Protein AF-A0A3R7AX01-F1 (afdb_monomer)

Organism: Aphanomyces astaci (NCBI:txid112090)

Sequence (80 aa):
MMSLLNHHTPSILPFLGTTGLDGIILRDLDRTFPSEPLFATGQGPALLANVLKAVSVHVPDVGYCQGMNFIAAKLLLLWT

Solvent-accessible surface area (backbone atoms only — not comparable to full-atom values): 5029 Å² total; per-residue (Å²): 145,84,63,87,84,74,58,82,69,71,70,63,70,77,77,62,67,79,80,79,47,65,68,57,52,54,64,47,42,75,71,42,58,56,84,41,65,49,44,57,80,51,64,35,48,62,54,44,49,52,50,53,50,50,48,19,68,75,38,63,96,68,37,79,56,94,65,51,62,55,56,54,45,51,53,45,67,74,77,107

Structure (mmCIF, N/CA/C/O backbone):
data_AF-A0A3R7AX01-F1
#
_entry.id   AF-A0A3R7AX01-F1
#
loop_
_atom_site.group_PDB
_atom_site.id
_atom_site.type_symbol
_atom_site.label_atom_id
_atom_site.label_alt_id
_atom_site.label_comp_id
_atom_site.label_asym_id
_atom_site.label_entity_id
_atom_site.label_seq_id
_atom_site.pdbx_PDB_ins_code
_atom_site.Cartn_x
_atom_site.Cartn_y
_atom_site.Cartn_z
_atom_site.occupancy
_atom_site.B_iso_or_equiv
_atom_site.auth_seq_id
_atom_site.auth_comp_id
_atom_site.auth_asym_id
_atom_site.auth_atom_id
_atom_site.pdbx_PDB_model_num
ATOM 1 N N . MET A 1 1 ? 8.138 -14.158 15.245 1.00 46.31 1 MET A N 1
ATOM 2 C CA . MET A 1 1 ? 7.181 -13.620 14.248 1.00 46.31 1 MET A CA 1
ATOM 3 C C . MET A 1 1 ? 6.832 -12.153 14.544 1.00 46.31 1 MET A C 1
ATOM 5 O O . MET A 1 1 ? 5.691 -11.756 14.419 1.00 46.31 1 MET A O 1
ATOM 9 N N . MET A 1 2 ? 7.815 -11.351 14.974 1.00 36.75 2 MET A N 1
ATOM 10 C CA . MET A 1 2 ? 7.645 -9.950 15.397 1.00 36.75 2 MET A CA 1
ATOM 11 C C . MET A 1 2 ? 9.005 -9.239 15.250 1.00 36.75 2 MET A C 1
ATOM 13 O O . MET A 1 2 ? 9.535 -8.687 16.201 1.00 36.75 2 MET A O 1
ATOM 17 N N . SER A 1 3 ? 9.673 -9.404 14.102 1.00 38.50 3 SER A N 1
ATOM 18 C CA . SER A 1 3 ? 11.038 -8.872 13.897 1.00 38.50 3 SER A CA 1
ATOM 19 C C . SER A 1 3 ? 11.229 -8.140 12.571 1.00 38.50 3 SER A C 1
ATOM 21 O O . SER A 1 3 ? 12.245 -7.480 12.395 1.00 38.50 3 SER A O 1
ATOM 23 N N . LEU A 1 4 ? 10.259 -8.196 11.651 1.00 44.38 4 LEU A N 1
ATOM 24 C CA . LEU A 1 4 ? 10.344 -7.472 10.377 1.00 44.38 4 LEU A CA 1
ATOM 25 C C . LEU A 1 4 ? 9.921 -5.998 10.484 1.00 44.38 4 LEU A C 1
ATOM 27 O O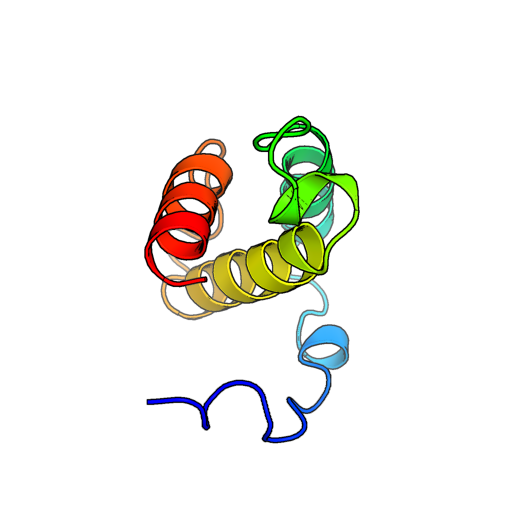 . LEU A 1 4 ? 10.128 -5.248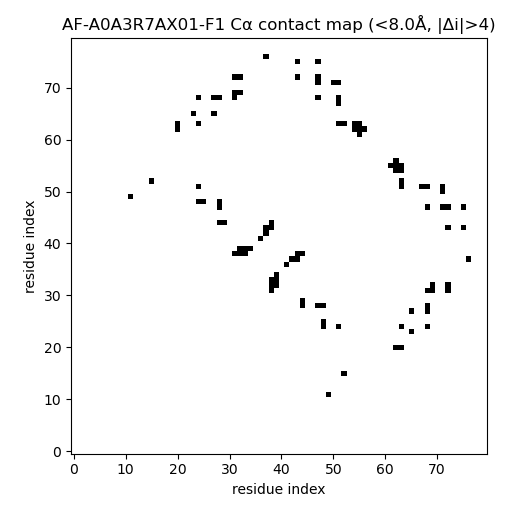 9.542 1.00 44.38 4 LEU A O 1
ATOM 31 N N . LEU A 1 5 ? 9.373 -5.573 11.628 1.00 46.00 5 LEU A N 1
ATOM 32 C CA . LEU A 1 5 ? 8.937 -4.190 11.861 1.00 46.00 5 LEU A CA 1
ATOM 33 C C . LEU A 1 5 ? 9.949 -3.347 12.658 1.00 46.00 5 LEU A C 1
ATOM 35 O O . LEU A 1 5 ? 9.755 -2.145 12.780 1.00 46.00 5 LEU A O 1
ATOM 39 N N . ASN A 1 6 ? 11.014 -3.955 13.203 1.00 36.75 6 ASN A N 1
ATOM 40 C CA . ASN A 1 6 ? 11.939 -3.280 14.129 1.00 36.75 6 ASN A CA 1
ATOM 41 C C . ASN A 1 6 ? 13.362 -3.087 13.587 1.00 36.75 6 ASN A C 1
ATOM 43 O O . ASN A 1 6 ? 14.200 -2.471 14.244 1.00 36.75 6 ASN A O 1
ATOM 47 N N . HIS A 1 7 ? 13.649 -3.575 12.382 1.00 39.72 7 HIS A N 1
ATOM 48 C CA . HIS A 1 7 ? 14.826 -3.120 11.663 1.00 39.72 7 HIS A CA 1
ATOM 49 C C . HIS A 1 7 ? 14.443 -1.826 10.980 1.00 39.72 7 HIS A C 1
ATOM 51 O O . HIS A 1 7 ? 13.631 -1.854 10.063 1.00 39.72 7 HIS A O 1
ATOM 57 N N . HIS A 1 8 ? 15.001 -0.726 11.490 1.00 41.72 8 HIS A N 1
ATOM 58 C CA . HIS A 1 8 ? 15.212 0.547 10.811 1.00 41.72 8 HIS A CA 1
ATOM 59 C C . HIS A 1 8 ? 15.172 0.342 9.295 1.00 41.72 8 HIS A C 1
ATOM 61 O O . HIS A 1 8 ? 16.198 0.025 8.698 1.00 41.72 8 HIS A O 1
ATOM 67 N N . THR A 1 9 ? 13.985 0.421 8.683 1.00 45.25 9 THR A N 1
ATOM 68 C CA . THR A 1 9 ? 13.875 0.385 7.232 1.00 45.25 9 THR A CA 1
ATOM 69 C C . THR A 1 9 ? 14.611 1.641 6.819 1.00 45.25 9 THR A C 1
ATOM 71 O O . THR A 1 9 ? 14.098 2.723 7.139 1.00 45.25 9 THR A O 1
ATOM 74 N N . PRO A 1 10 ? 15.813 1.547 6.210 1.00 41.50 10 PRO A N 1
ATOM 75 C CA . PRO A 1 10 ? 16.411 2.728 5.622 1.00 41.50 10 PRO A CA 1
ATOM 76 C C . PRO A 1 10 ? 15.308 3.294 4.748 1.00 41.50 10 PRO A C 1
ATOM 78 O O . PRO A 1 10 ? 14.655 2.529 4.030 1.00 41.50 10 PRO A O 1
ATOM 81 N N . SER A 1 11 ? 14.986 4.568 4.963 1.00 48.31 11 SER A N 1
ATOM 82 C CA . SER A 1 11 ? 13.909 5.247 4.266 1.00 48.31 11 SER A CA 1
ATOM 83 C C . SER A 1 11 ? 13.985 4.803 2.811 1.00 48.31 11 SER A C 1
ATOM 85 O O . SER A 1 11 ? 14.963 5.064 2.130 1.00 48.31 11 SER A O 1
ATOM 87 N N . ILE A 1 12 ? 13.012 4.020 2.343 1.00 48.97 12 ILE A N 1
ATOM 88 C CA . ILE A 1 12 ? 12.979 3.617 0.930 1.00 48.97 12 ILE A CA 1
ATOM 89 C C . ILE A 1 12 ? 12.688 4.888 0.092 1.00 48.97 12 ILE A C 1
ATOM 91 O O . ILE A 1 12 ? 12.942 4.949 -1.104 1.00 48.97 12 ILE A O 1
ATOM 95 N N . LEU A 1 13 ? 12.235 5.959 0.763 1.00 48.62 13 LEU A N 1
ATOM 96 C CA . LEU A 1 13 ? 11.897 7.285 0.253 1.00 48.62 13 LEU A CA 1
ATOM 97 C C . LEU A 1 13 ? 12.934 7.930 -0.694 1.00 48.62 13 LEU A C 1
ATOM 99 O O . LEU A 1 13 ? 12.482 8.464 -1.702 1.00 48.62 13 LEU A O 1
ATOM 103 N N . PRO A 1 14 ? 14.268 7.899 -0.475 1.00 48.25 14 PRO A N 1
ATOM 104 C CA . PRO A 1 14 ? 15.227 8.527 -1.382 1.00 48.25 14 PRO A CA 1
ATOM 105 C C . PRO A 1 14 ? 15.485 7.70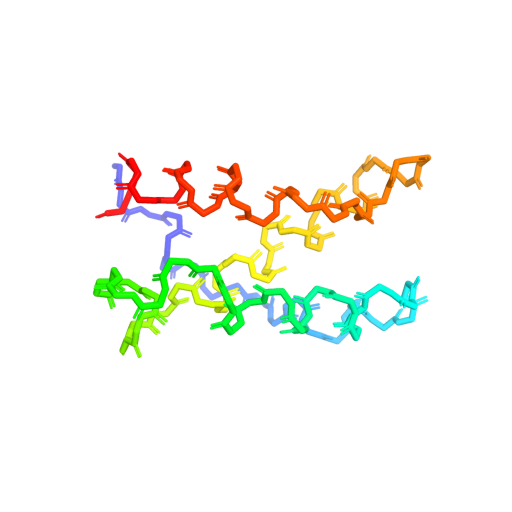6 -2.653 1.00 48.25 14 PRO A C 1
ATOM 107 O O . PRO A 1 14 ? 15.847 8.287 -3.670 1.00 48.25 14 PRO A O 1
ATOM 110 N N . PHE A 1 15 ? 15.299 6.377 -2.627 1.00 47.53 15 PHE A N 1
ATOM 111 C CA . PHE A 1 15 ? 15.526 5.523 -3.806 1.00 47.53 15 PHE A CA 1
ATOM 112 C C . PHE A 1 15 ? 14.284 5.402 -4.702 1.00 47.53 15 PHE A C 1
ATOM 114 O O . PHE A 1 15 ? 14.375 4.991 -5.852 1.00 47.53 15 PHE A O 1
ATOM 121 N N . LEU A 1 16 ? 13.119 5.823 -4.207 1.00 49.38 16 LEU A N 1
ATOM 122 C CA . LEU A 1 16 ? 11.853 5.830 -4.948 1.00 49.38 16 LEU A CA 1
ATOM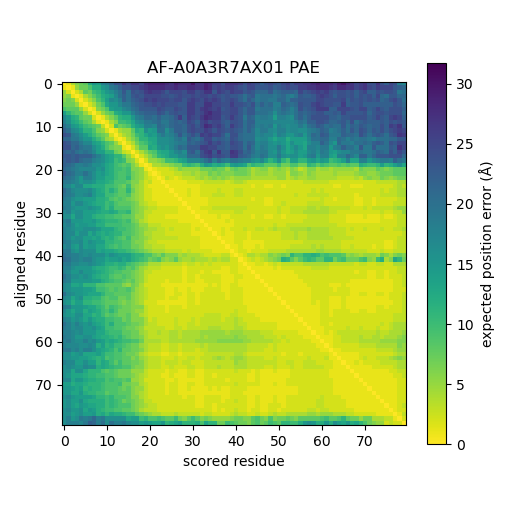 123 C C . LEU A 1 16 ? 11.694 7.032 -5.885 1.00 49.38 16 LEU A C 1
ATOM 125 O O . LEU A 1 16 ? 10.601 7.283 -6.382 1.00 49.38 16 LEU A O 1
ATOM 129 N N . GLY A 1 17 ? 12.773 7.775 -6.132 1.00 47.06 17 GLY A N 1
ATOM 130 C CA . GLY A 1 17 ? 12.786 8.857 -7.100 1.00 47.06 17 GLY A CA 1
ATOM 131 C C . GLY A 1 17 ? 12.430 8.362 -8.504 1.00 47.06 17 GLY A C 1
ATOM 132 O O . GLY A 1 17 ? 13.141 7.556 -9.097 1.00 47.06 17 GLY A O 1
ATOM 133 N N . THR A 1 18 ? 11.348 8.923 -9.048 1.00 53.94 18 THR A N 1
ATOM 134 C CA . THR A 1 18 ? 11.030 9.013 -10.486 1.00 53.94 18 THR A CA 1
ATOM 135 C C . THR A 1 18 ? 10.628 7.727 -11.220 1.00 53.94 18 THR A C 1
ATOM 137 O O . THR A 1 18 ? 11.049 7.509 -12.349 1.00 53.94 18 THR A O 1
ATOM 140 N N . THR A 1 19 ? 9.715 6.918 -10.670 1.00 57.06 19 THR A N 1
ATOM 141 C CA . THR A 1 19 ? 8.934 5.988 -11.530 1.00 57.06 19 THR A CA 1
ATOM 142 C C . THR A 1 19 ? 7.756 6.685 -12.227 1.00 57.06 19 THR A C 1
ATOM 144 O O . THR A 1 19 ? 7.113 6.104 -13.092 1.00 57.06 19 THR A O 1
ATOM 147 N N . GLY A 1 20 ? 7.430 7.925 -11.834 1.00 68.44 20 GLY A N 1
ATOM 148 C CA . GLY A 1 20 ? 6.214 8.627 -12.267 1.00 68.44 20 GLY A CA 1
ATOM 149 C C . GLY A 1 20 ? 4.927 8.089 -11.623 1.00 68.44 20 GLY A C 1
ATOM 150 O O . GLY A 1 20 ? 3.854 8.648 -11.838 1.00 68.44 20 GLY A O 1
ATOM 151 N N . LEU A 1 21 ? 5.027 7.041 -10.795 1.00 79.88 21 LEU A N 1
ATOM 152 C CA . LEU A 1 21 ? 3.891 6.362 -10.165 1.00 79.88 21 LEU A CA 1
ATOM 153 C C . LEU A 1 21 ? 3.548 6.922 -8.781 1.00 79.88 21 LEU A C 1
ATOM 155 O O . LEU A 1 21 ? 2.444 6.689 -8.292 1.00 79.88 21 LEU A O 1
ATOM 159 N N . ASP A 1 22 ? 4.451 7.685 -8.156 1.00 80.56 22 ASP A N 1
ATOM 160 C CA . ASP A 1 22 ? 4.273 8.202 -6.792 1.00 80.56 22 ASP A CA 1
ATOM 161 C C . ASP A 1 22 ? 2.979 9.001 -6.629 1.00 80.56 22 ASP A C 1
ATOM 163 O O . ASP A 1 22 ? 2.271 8.830 -5.641 1.00 80.56 22 ASP A O 1
ATOM 167 N N . GLY A 1 23 ? 2.634 9.828 -7.619 1.00 84.56 23 GLY A N 1
ATOM 168 C CA . GLY A 1 23 ? 1.398 10.611 -7.594 1.00 84.56 23 GLY A CA 1
ATOM 169 C C . GLY A 1 23 ? 0.135 9.755 -7.719 1.00 84.56 23 GLY A C 1
ATOM 170 O O . GLY A 1 23 ? -0.892 10.090 -7.130 1.00 84.56 23 GLY A O 1
ATOM 171 N N . ILE A 1 24 ? 0.209 8.643 -8.458 1.00 89.06 24 ILE A N 1
ATOM 172 C CA . ILE A 1 24 ? -0.915 7.714 -8.635 1.00 89.06 24 ILE A CA 1
ATOM 173 C C . ILE A 1 24 ? -1.107 6.899 -7.355 1.00 89.06 24 ILE A C 1
ATOM 175 O O . ILE A 1 24 ? -2.219 6.825 -6.838 1.00 89.06 24 ILE A O 1
ATOM 179 N N . ILE A 1 25 ? -0.016 6.355 -6.810 1.00 92.06 25 ILE A N 1
ATOM 180 C CA . ILE A 1 25 ? -0.033 5.609 -5.550 1.00 92.06 25 ILE A CA 1
ATOM 181 C C . ILE A 1 25 ? -0.557 6.505 -4.429 1.00 92.06 25 ILE A C 1
ATOM 183 O O . ILE A 1 25 ? -1.488 6.103 -3.743 1.00 92.06 25 ILE A O 1
ATOM 187 N N . LEU A 1 26 ? -0.025 7.726 -4.281 1.00 90.50 26 LEU A N 1
ATOM 188 C CA . LEU A 1 26 ? -0.426 8.659 -3.225 1.00 90.50 26 LEU A CA 1
ATOM 189 C C . LEU A 1 26 ? -1.929 8.961 -3.257 1.00 90.50 26 LEU A C 1
ATOM 191 O O . LEU A 1 26 ? -2.583 8.882 -2.223 1.00 90.50 26 LEU A O 1
ATOM 195 N N . ARG A 1 27 ? -2.489 9.232 -4.444 1.00 90.69 27 ARG A N 1
ATOM 196 C CA . ARG A 1 27 ? -3.933 9.466 -4.615 1.00 90.69 27 ARG 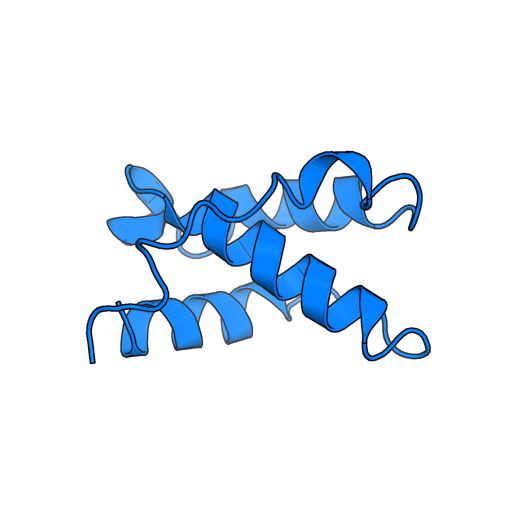A CA 1
ATOM 197 C C . ARG A 1 27 ? -4.776 8.263 -4.189 1.00 90.69 27 ARG A C 1
ATOM 199 O O . ARG A 1 27 ? -5.919 8.420 -3.764 1.00 90.69 27 ARG A O 1
ATOM 206 N N . ASP A 1 28 ? -4.229 7.063 -4.333 1.00 94.44 28 ASP A N 1
ATOM 207 C CA . ASP A 1 28 ? -4.930 5.832 -4.010 1.00 94.44 28 ASP A CA 1
ATOM 208 C C . ASP A 1 28 ? -4.879 5.495 -2.520 1.00 94.44 28 ASP A C 1
ATOM 210 O O . ASP A 1 28 ? -5.813 4.857 -2.033 1.00 94.44 28 ASP A O 1
ATOM 214 N N . LEU A 1 29 ? -3.872 5.967 -1.777 1.00 93.00 29 LEU A N 1
ATOM 215 C CA . LEU A 1 29 ? -3.758 5.723 -0.335 1.00 93.00 29 LEU A CA 1
ATOM 216 C C . LEU A 1 29 ? -4.967 6.272 0.435 1.00 93.00 29 LEU A C 1
ATOM 218 O O . LEU A 1 29 ? -5.607 5.513 1.159 1.00 93.00 29 LEU A O 1
ATOM 222 N N . ASP A 1 30 ? -5.335 7.537 0.210 1.00 89.19 30 ASP A N 1
ATOM 223 C CA . ASP A 1 30 ? -6.397 8.226 0.969 1.00 89.19 30 ASP A CA 1
ATOM 224 C C . ASP A 1 30 ? -7.785 7.593 0.787 1.00 89.19 30 ASP A C 1
ATOM 226 O O . ASP A 1 30 ? -8.661 7.705 1.645 1.00 89.19 30 ASP A O 1
ATOM 230 N N . ARG A 1 31 ? -8.000 6.902 -0.339 1.00 94.06 31 ARG A N 1
ATOM 231 C CA . ARG A 1 31 ? -9.263 6.216 -0.656 1.00 94.06 31 ARG A CA 1
ATOM 232 C C . ARG A 1 31 ? -9.256 4.721 -0.329 1.00 94.06 31 ARG A C 1
ATOM 234 O O . ARG A 1 31 ? -10.265 4.051 -0.558 1.00 94.06 31 ARG A O 1
ATOM 241 N N . THR A 1 32 ? -8.150 4.176 0.178 1.00 96.50 32 THR A N 1
ATOM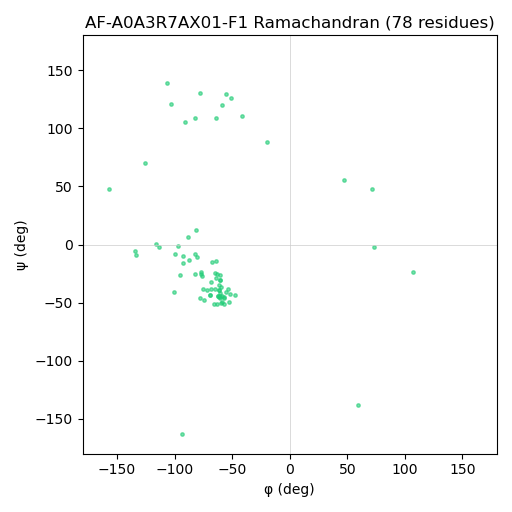 242 C CA . THR A 1 32 ? -8.038 2.744 0.487 1.00 96.50 32 THR A CA 1
ATOM 243 C C . THR A 1 32 ? -8.464 2.465 1.921 1.00 96.50 32 THR A C 1
ATOM 245 O O . THR A 1 32 ? -7.723 2.738 2.855 1.00 96.50 32 THR A O 1
ATOM 248 N N . PHE A 1 33 ? -9.656 1.882 2.080 1.00 96.38 33 PHE A N 1
ATOM 249 C CA . PHE A 1 33 ? -10.229 1.482 3.374 1.00 96.38 33 PHE A CA 1
ATOM 250 C C . PHE A 1 33 ? -10.143 2.567 4.471 1.00 96.38 33 PHE A C 1
ATOM 252 O O . PHE A 1 33 ? -9.644 2.299 5.562 1.00 96.38 33 PHE A O 1
ATOM 259 N N . PRO A 1 34 ? -10.670 3.784 4.238 1.00 95.38 34 PRO A N 1
ATOM 260 C CA . PRO A 1 34 ? -10.484 4.925 5.144 1.00 95.38 34 PRO A CA 1
ATOM 261 C C . PRO A 1 34 ? -11.113 4.742 6.535 1.00 95.38 34 PRO A C 1
ATOM 263 O O . PRO A 1 34 ? -10.829 5.513 7.444 1.00 95.38 34 PRO A O 1
ATOM 266 N N . SER A 1 35 ? -11.990 3.752 6.711 1.00 94.94 35 SER A N 1
ATOM 267 C CA . SER A 1 35 ? -12.626 3.435 7.996 1.00 94.94 35 SER A CA 1
ATOM 268 C C . SER A 1 35 ? -11.880 2.369 8.803 1.00 94.94 35 SER A C 1
ATOM 270 O O . SER A 1 35 ? -12.226 2.140 9.959 1.00 94.94 35 SER A O 1
ATOM 272 N N . GLU A 1 36 ? -10.881 1.707 8.219 1.00 95.12 36 GLU A N 1
ATOM 273 C CA . GLU A 1 36 ? -10.083 0.702 8.920 1.00 95.12 36 GLU A CA 1
ATOM 274 C C . GLU A 1 36 ? -9.054 1.394 9.828 1.00 95.12 36 GLU A C 1
ATOM 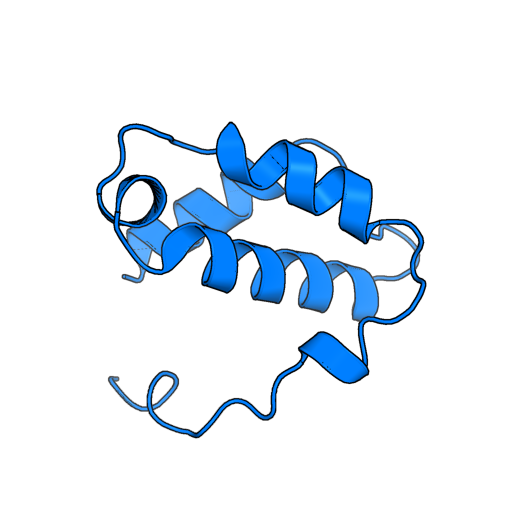276 O O . GLU A 1 36 ? -8.318 2.261 9.345 1.00 95.12 36 GLU A O 1
ATOM 281 N N . PRO A 1 37 ? -8.931 1.019 11.117 1.00 94.19 37 PRO A N 1
ATOM 282 C CA . PRO A 1 37 ? -8.062 1.718 12.070 1.00 94.19 37 PRO A CA 1
ATOM 283 C C . PRO A 1 37 ? -6.609 1.863 11.603 1.00 94.19 37 PRO A C 1
ATOM 285 O O . PRO A 1 37 ? -5.997 2.918 11.776 1.00 94.19 37 PRO A O 1
ATOM 288 N N . LEU A 1 38 ? -6.071 0.826 10.948 1.00 93.44 38 LEU A N 1
ATOM 289 C CA . LEU A 1 38 ? -4.715 0.835 10.403 1.00 93.44 38 LEU A CA 1
ATOM 290 C C . LEU A 1 38 ? -4.510 1.953 9.368 1.00 93.44 38 LEU A C 1
ATOM 292 O O . LEU A 1 38 ? -3.432 2.547 9.325 1.00 93.44 38 LEU A O 1
ATOM 296 N N . PHE A 1 39 ? -5.531 2.240 8.556 1.00 93.50 39 PHE A N 1
ATOM 297 C CA . PHE A 1 39 ? -5.477 3.209 7.461 1.00 93.50 39 PHE A CA 1
ATOM 298 C C . PHE A 1 39 ? -5.984 4.602 7.846 1.00 93.50 39 PHE A C 1
ATOM 300 O O . PHE A 1 39 ? -5.528 5.581 7.265 1.00 93.50 39 PHE A O 1
ATOM 307 N N . ALA A 1 40 ? -6.871 4.704 8.838 1.00 90.56 40 ALA A N 1
ATOM 308 C CA . ALA A 1 40 ? -7.457 5.969 9.277 1.00 90.56 40 ALA A CA 1
ATOM 309 C C . ALA A 1 40 ? -6.510 6.804 10.155 1.00 90.56 40 ALA A C 1
ATOM 311 O O . ALA A 1 40 ? -6.389 8.015 9.980 1.00 90.56 40 ALA A O 1
ATOM 312 N N . THR A 1 41 ? -5.866 6.165 11.135 1.00 84.06 41 THR A N 1
ATOM 313 C CA . THR A 1 41 ? -5.053 6.849 12.160 1.00 84.06 41 THR A CA 1
ATOM 314 C C . THR A 1 41 ? -3.705 6.174 12.410 1.00 84.06 41 THR A C 1
ATOM 316 O O . THR A 1 41 ? -2.888 6.687 13.176 1.00 84.06 41 THR A O 1
ATOM 319 N N . GLY A 1 42 ? -3.470 5.020 11.780 1.00 84.69 42 GLY A N 1
ATOM 320 C CA . GLY A 1 42 ? -2.259 4.225 11.932 1.00 84.69 42 GLY A CA 1
ATOM 321 C C . GLY A 1 42 ? -1.180 4.508 10.886 1.00 84.69 42 GLY A C 1
ATOM 322 O O . GLY A 1 42 ? -1.179 5.510 10.175 1.00 84.69 42 GLY A O 1
ATOM 323 N N . GLN A 1 43 ? -0.236 3.571 10.782 1.00 90.69 43 GLN A N 1
ATOM 324 C CA . GLN A 1 43 ? 0.866 3.610 9.809 1.00 90.69 43 GLN A CA 1
ATOM 325 C C . GLN A 1 43 ? 0.499 2.949 8.465 1.00 90.69 43 GLN A C 1
ATOM 327 O O . GLN A 1 43 ? 1.356 2.802 7.591 1.00 90.69 43 GLN A O 1
ATOM 332 N N . GLY A 1 44 ? -0.763 2.543 8.285 1.00 92.56 44 GLY A N 1
ATOM 333 C CA . GLY A 1 44 ? -1.259 1.806 7.124 1.00 92.56 44 GLY A CA 1
ATOM 334 C C . GLY A 1 44 ? -0.942 2.449 5.779 1.00 92.56 44 GLY A C 1
ATOM 335 O O . GLY A 1 44 ? -0.395 1.752 4.926 1.00 92.56 44 GLY A O 1
ATOM 336 N N . PRO A 1 45 ? -1.195 3.757 5.567 1.00 93.31 45 PRO A N 1
ATOM 337 C CA . PRO A 1 45 ? -0.910 4.400 4.286 1.00 93.31 45 PRO A CA 1
ATOM 338 C C . PRO A 1 45 ? 0.582 4.355 3.930 1.00 93.31 45 PRO A C 1
ATOM 340 O O . PRO A 1 45 ? 0.936 4.082 2.785 1.00 93.31 45 PRO A O 1
ATOM 343 N N . ALA A 1 46 ? 1.470 4.538 4.914 1.00 91.44 46 ALA A N 1
ATOM 344 C CA . ALA A 1 46 ? 2.916 4.463 4.708 1.00 91.44 46 ALA A CA 1
ATOM 345 C C . ALA A 1 46 ? 3.386 3.028 4.406 1.00 91.44 46 ALA A C 1
ATOM 347 O O . ALA A 1 46 ? 4.175 2.816 3.482 1.00 91.44 46 ALA A O 1
ATOM 348 N N . LEU A 1 47 ? 2.869 2.034 5.138 1.00 93.00 47 LEU A N 1
ATOM 349 C CA . LEU A 1 47 ? 3.148 0.617 4.877 1.00 93.00 47 LEU A CA 1
ATOM 350 C C . LEU A 1 47 ? 2.666 0.202 3.481 1.00 93.00 47 LEU A C 1
ATOM 352 O O . LEU A 1 47 ? 3.410 -0.424 2.727 1.00 93.00 47 LEU A O 1
ATOM 356 N N . LEU A 1 48 ? 1.452 0.609 3.111 1.00 94.62 48 LEU A N 1
ATOM 357 C CA . LEU A 1 48 ? 0.868 0.344 1.802 1.00 94.62 48 LEU A CA 1
ATOM 358 C C . LEU A 1 48 ? 1.680 0.994 0.681 1.00 94.62 48 LEU A C 1
ATOM 360 O O . LEU A 1 48 ? 1.985 0.330 -0.308 1.00 94.62 48 LEU A O 1
ATOM 364 N N . ALA A 1 49 ? 2.096 2.251 0.851 1.00 92.44 49 ALA A N 1
ATOM 365 C CA . ALA A 1 49 ? 2.964 2.931 -0.104 1.00 92.44 49 ALA A CA 1
ATOM 366 C C . ALA A 1 49 ? 4.274 2.161 -0.322 1.00 92.44 49 ALA A C 1
ATOM 368 O O . ALA A 1 49 ? 4.678 1.954 -1.465 1.00 92.44 49 ALA A O 1
ATOM 369 N N . ASN A 1 50 ? 4.913 1.691 0.752 1.00 91.81 50 ASN A N 1
ATOM 370 C CA . ASN A 1 50 ? 6.154 0.922 0.656 1.00 91.81 50 ASN A CA 1
ATOM 371 C C . ASN A 1 50 ? 5.955 -0.393 -0.108 1.00 91.81 50 ASN A C 1
ATOM 373 O O . ASN A 1 50 ? 6.756 -0.710 -0.986 1.00 91.81 50 ASN A O 1
ATOM 377 N N . VAL A 1 51 ? 4.873 -1.127 0.174 1.00 93.38 51 VAL A N 1
ATOM 378 C CA . VAL A 1 51 ? 4.551 -2.382 -0.525 1.00 93.38 51 VAL A CA 1
ATOM 379 C C . VAL A 1 51 ? 4.289 -2.136 -2.010 1.00 93.38 51 VAL A C 1
ATOM 381 O O . VAL A 1 51 ? 4.907 -2.782 -2.853 1.00 93.38 51 VAL A O 1
ATOM 384 N N . LEU A 1 52 ? 3.414 -1.186 -2.352 1.00 93.44 52 LEU A N 1
ATOM 385 C CA . LEU A 1 52 ? 3.043 -0.908 -3.746 1.00 93.44 52 LEU A CA 1
ATOM 386 C C . LEU A 1 52 ? 4.243 -0.460 -4.579 1.00 93.44 52 LEU A C 1
ATOM 388 O O . LEU A 1 52 ? 4.409 -0.879 -5.727 1.00 93.44 52 LEU A O 1
ATOM 392 N N . LYS A 1 53 ? 5.115 0.350 -3.982 1.00 89.88 53 LYS A N 1
ATOM 393 C CA . LYS A 1 53 ? 6.349 0.780 -4.627 1.00 89.88 53 LYS A CA 1
ATOM 394 C C . LYS A 1 53 ? 7.346 -0.365 -4.788 1.00 89.88 53 LYS A C 1
ATOM 396 O O . LYS A 1 53 ? 7.911 -0.517 -5.866 1.00 89.88 53 LYS A O 1
ATOM 401 N N . ALA A 1 54 ? 7.518 -1.204 -3.766 1.00 90.50 54 ALA A N 1
ATOM 402 C CA . ALA A 1 54 ? 8.379 -2.379 -3.861 1.00 90.50 54 ALA A CA 1
ATOM 403 C C . ALA A 1 54 ? 7.920 -3.325 -4.981 1.00 90.50 54 ALA A C 1
ATOM 405 O O . ALA A 1 54 ? 8.749 -3.751 -5.784 1.00 90.50 54 ALA A O 1
ATOM 406 N N . VAL A 1 55 ? 6.611 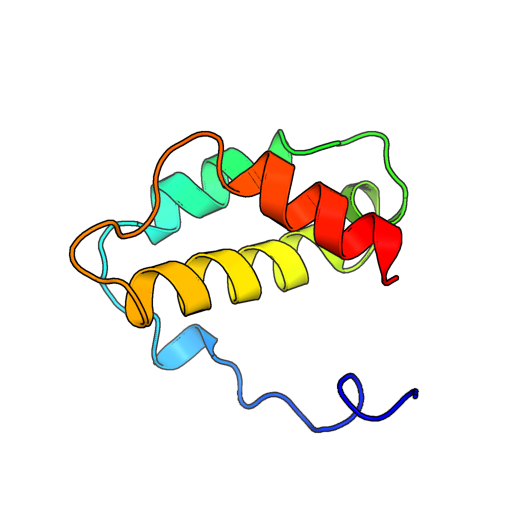-3.588 -5.087 1.00 89.62 55 VAL A N 1
ATOM 407 C CA . VAL A 1 55 ? 6.032 -4.400 -6.172 1.00 89.62 55 VAL A CA 1
ATOM 408 C C . VAL A 1 55 ? 6.306 -3.769 -7.537 1.00 89.62 55 VAL A C 1
ATOM 410 O O . VAL A 1 55 ? 6.767 -4.462 -8.439 1.00 89.62 55 VAL A O 1
ATOM 413 N N . SER A 1 56 ? 6.101 -2.455 -7.668 1.00 89.12 56 SER A N 1
ATOM 414 C CA . SER A 1 56 ? 6.325 -1.734 -8.931 1.00 89.12 56 SER A CA 1
ATOM 415 C C . SER A 1 56 ? 7.779 -1.809 -9.405 1.00 89.12 56 SER A C 1
ATOM 417 O O . SER A 1 56 ? 8.034 -1.875 -10.602 1.00 89.12 56 SER A O 1
ATOM 419 N N . VAL A 1 57 ? 8.736 -1.813 -8.472 1.00 85.75 57 VAL A N 1
ATOM 420 C CA . VAL A 1 57 ? 10.169 -1.953 -8.777 1.00 85.75 57 VAL A CA 1
ATOM 421 C C . VAL A 1 57 ? 10.533 -3.395 -9.139 1.00 85.75 57 VAL A C 1
ATOM 423 O O . VAL A 1 57 ? 11.353 -3.611 -10.025 1.00 85.75 57 VAL A O 1
ATOM 426 N N . HIS A 1 58 ? 9.941 -4.386 -8.466 1.00 87.12 58 HIS A N 1
ATOM 427 C CA . HIS A 1 58 ? 10.253 -5.800 -8.708 1.00 87.12 58 HIS A CA 1
ATOM 428 C C . HIS A 1 58 ? 9.615 -6.347 -9.988 1.00 87.12 58 HIS A C 1
ATOM 430 O O . HIS A 1 58 ? 10.142 -7.294 -10.567 1.00 87.12 58 HIS A O 1
ATOM 436 N N . VAL A 1 59 ? 8.493 -5.769 -10.424 1.00 88.12 59 VAL A N 1
ATOM 437 C CA . VAL A 1 59 ? 7.768 -6.181 -11.633 1.00 88.12 59 VAL A CA 1
ATOM 438 C C . VAL A 1 59 ? 7.570 -4.962 -12.547 1.00 88.12 59 VAL A C 1
ATOM 440 O O . VAL A 1 59 ? 6.448 -4.470 -12.687 1.00 88.12 59 VAL A O 1
ATOM 443 N N . PRO A 1 60 ? 8.650 -4.439 -13.161 1.00 84.75 60 PRO A N 1
ATOM 444 C CA . PRO A 1 60 ? 8.618 -3.165 -13.882 1.00 84.75 60 PRO A CA 1
ATOM 445 C C . PRO A 1 60 ? 7.694 -3.172 -15.107 1.00 84.75 60 PRO A C 1
ATOM 447 O O . PRO A 1 60 ? 7.115 -2.137 -15.420 1.00 84.75 60 PRO A O 1
ATOM 450 N N . ASP A 1 61 ? 7.492 -4.328 -15.752 1.00 89.06 61 ASP A N 1
ATOM 451 C CA . ASP A 1 61 ? 6.580 -4.469 -16.900 1.00 89.06 61 ASP A CA 1
ATOM 452 C C . ASP A 1 61 ? 5.106 -4.226 -16.528 1.00 89.06 61 ASP A C 1
ATOM 454 O O . ASP A 1 61 ? 4.293 -3.874 -17.381 1.00 89.06 61 ASP A O 1
ATOM 458 N N . VAL A 1 62 ? 4.755 -4.416 -15.250 1.00 89.94 62 VAL A N 1
ATOM 459 C CA . VAL A 1 62 ? 3.408 -4.166 -14.709 1.00 89.94 62 VAL A CA 1
ATOM 460 C C . VAL A 1 62 ? 3.353 -2.821 -13.984 1.00 89.94 62 VAL A C 1
ATOM 462 O O . VAL A 1 62 ? 2.366 -2.092 -14.099 1.00 89.94 62 VAL A O 1
ATOM 465 N N . GLY A 1 63 ? 4.397 -2.491 -13.220 1.00 88.50 63 GLY A N 1
ATOM 466 C CA . GLY A 1 63 ? 4.443 -1.298 -12.382 1.00 88.50 63 GLY A CA 1
ATOM 467 C C . GLY A 1 63 ? 3.317 -1.272 -11.342 1.00 88.50 63 GLY A C 1
ATOM 468 O O . GLY A 1 63 ? 2.994 -2.285 -10.718 1.00 88.50 63 GLY A O 1
ATOM 469 N N . TYR A 1 64 ? 2.710 -0.096 -11.162 1.00 92.00 64 TYR A N 1
ATOM 470 C CA . TYR A 1 64 ? 1.509 0.082 -10.349 1.00 92.00 64 TYR A CA 1
ATOM 471 C C . TYR A 1 64 ? 0.280 0.237 -11.244 1.00 92.00 64 TYR A C 1
ATOM 473 O O . TYR A 1 64 ? 0.174 1.192 -12.013 1.00 92.00 64 TYR A O 1
ATOM 481 N N . CYS A 1 65 ? -0.686 -0.660 -11.073 1.00 92.00 65 CYS A N 1
ATOM 482 C CA . CYS A 1 65 ? -2.006 -0.573 -11.682 1.00 92.00 65 CYS A CA 1
ATOM 483 C C . CYS A 1 65 ? -3.057 -0.185 -10.633 1.00 92.00 65 CYS A C 1
ATOM 485 O O . CYS A 1 65 ? -3.069 -0.700 -9.510 1.00 92.00 65 CYS A O 1
ATOM 487 N N . GLN A 1 66 ? -3.985 0.696 -11.019 1.00 90.06 66 GLN A N 1
ATOM 488 C CA . GLN A 1 66 ? -5.104 1.100 -10.168 1.00 90.06 66 GLN A CA 1
ATOM 489 C C . GLN A 1 66 ? -5.899 -0.132 -9.701 1.00 90.06 66 GLN A C 1
ATOM 491 O O . GLN A 1 66 ? -6.298 -0.966 -10.510 1.00 90.06 66 GLN A O 1
ATOM 496 N N . GLY A 1 67 ? -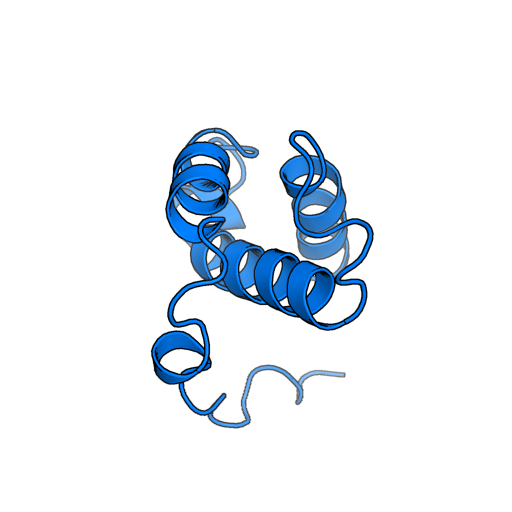6.144 -0.231 -8.392 1.00 93.94 67 GLY A N 1
ATOM 497 C CA . GLY A 1 67 ? -6.821 -1.370 -7.762 1.00 93.94 67 GLY A CA 1
ATOM 498 C C . GLY A 1 67 ? -5.885 -2.268 -6.949 1.00 93.94 67 GLY A C 1
ATOM 499 O O . GLY A 1 67 ? -6.332 -2.903 -5.991 1.00 93.94 67 GLY A O 1
ATOM 500 N N . MET A 1 68 ? -4.579 -2.269 -7.245 1.00 96.38 68 MET A N 1
ATOM 501 C CA . MET A 1 68 ? -3.584 -3.023 -6.465 1.00 96.38 68 MET A CA 1
ATOM 502 C C . MET A 1 68 ? -3.517 -2.567 -5.002 1.00 96.38 68 MET A C 1
ATOM 504 O O . MET A 1 68 ? -3.266 -3.383 -4.114 1.00 96.38 68 MET A O 1
ATOM 508 N N . ASN A 1 69 ? -3.795 -1.287 -4.743 1.00 96.69 69 ASN A N 1
ATOM 509 C CA . ASN A 1 69 ? -3.919 -0.705 -3.409 1.00 96.69 69 ASN A CA 1
ATOM 510 C C . ASN A 1 69 ? -4.882 -1.487 -2.504 1.00 96.69 69 ASN A C 1
ATOM 512 O O . ASN A 1 69 ? -4.537 -1.757 -1.359 1.00 96.69 69 ASN A O 1
ATOM 516 N N . PHE A 1 70 ? -6.038 -1.929 -3.009 1.00 97.44 70 PHE A N 1
ATOM 517 C CA . PHE A 1 70 ? -7.012 -2.665 -2.196 1.00 97.44 70 PHE A CA 1
ATOM 518 C C . PHE A 1 70 ? -6.551 -4.085 -1.859 1.00 97.44 70 PHE A C 1
ATOM 520 O O . PHE A 1 70 ? -6.741 -4.540 -0.731 1.00 97.44 70 PHE A O 1
ATOM 527 N N . ILE A 1 71 ? -5.914 -4.775 -2.809 1.00 97.25 71 ILE A N 1
ATOM 528 C CA . ILE A 1 71 ? -5.385 -6.125 -2.578 1.00 97.25 71 ILE A CA 1
ATOM 529 C C . ILE A 1 71 ? -4.256 -6.073 -1.550 1.00 97.25 71 ILE A C 1
ATOM 531 O O . ILE A 1 71 ? -4.313 -6.771 -0.538 1.00 97.25 71 ILE A O 1
ATOM 535 N N . ALA A 1 72 ? -3.270 -5.198 -1.761 1.00 96.44 72 ALA A N 1
ATOM 536 C CA . ALA A 1 72 ? -2.154 -5.027 -0.837 1.00 96.44 72 ALA A CA 1
ATOM 537 C C . ALA A 1 72 ? -2.629 -4.582 0.556 1.00 96.44 72 ALA A C 1
ATOM 539 O O . ALA A 1 72 ? -2.174 -5.127 1.559 1.00 96.44 72 ALA A O 1
ATOM 540 N N . ALA A 1 73 ? -3.592 -3.661 0.632 1.00 96.69 73 ALA A N 1
ATOM 541 C CA . ALA A 1 73 ? -4.153 -3.223 1.904 1.00 96.69 73 ALA A CA 1
ATOM 542 C C . ALA A 1 73 ? -4.898 -4.341 2.640 1.00 96.69 73 ALA A C 1
ATOM 544 O O . ALA A 1 73 ? -4.768 -4.459 3.857 1.00 96.69 73 ALA A O 1
ATOM 545 N N . LYS A 1 74 ? -5.636 -5.203 1.926 1.00 97.12 74 LYS A N 1
ATOM 546 C CA . LYS A 1 74 ? -6.310 -6.337 2.565 1.00 97.12 74 LYS A CA 1
ATOM 547 C C . LYS A 1 74 ? -5.316 -7.376 3.074 1.00 97.12 74 LYS A C 1
ATOM 549 O O . LYS A 1 74 ? -5.528 -7.909 4.157 1.00 97.12 74 LYS A O 1
ATOM 554 N N . LEU A 1 75 ? -4.234 -7.627 2.334 1.00 96.31 75 LEU A N 1
ATOM 555 C CA . LEU A 1 75 ? -3.136 -8.469 2.812 1.00 96.31 75 LEU A CA 1
ATOM 556 C C . LEU A 1 75 ? -2.508 -7.867 4.076 1.00 96.31 75 LEU A C 1
ATOM 558 O O . LEU A 1 75 ? -2.325 -8.589 5.046 1.00 96.31 75 LEU A O 1
ATOM 562 N N . LEU A 1 76 ? -2.265 -6.553 4.121 1.00 94.75 76 LEU A N 1
ATOM 563 C CA . LEU A 1 76 ? -1.772 -5.901 5.339 1.00 94.75 76 LEU A CA 1
ATOM 564 C C . LEU A 1 76 ? -2.714 -6.145 6.526 1.00 94.75 76 LEU A C 1
ATOM 566 O O . LEU A 1 76 ? -2.261 -6.689 7.519 1.00 94.75 76 LEU A O 1
ATOM 570 N N . LEU A 1 77 ? -4.020 -5.893 6.390 1.00 94.12 77 LEU A N 1
ATOM 571 C CA . LEU A 1 77 ? -5.005 -6.128 7.466 1.00 94.12 77 LEU A CA 1
ATOM 572 C C . LEU A 1 77 ? -5.105 -7.585 7.935 1.00 94.12 77 LEU A C 1
ATOM 574 O O . LEU A 1 77 ? -5.555 -7.838 9.045 1.00 94.12 77 LEU A O 1
ATOM 578 N N . LEU A 1 78 ? -4.767 -8.556 7.085 1.00 93.50 78 LEU A N 1
ATOM 579 C CA . LEU A 1 78 ? -4.750 -9.967 7.484 1.00 93.50 78 LEU A CA 1
ATOM 580 C C . LEU A 1 78 ? -3.513 -10.318 8.323 1.00 93.50 78 LEU A C 1
ATOM 582 O O . LEU A 1 78 ? -3.546 -11.298 9.065 1.00 93.50 78 LEU A O 1
ATOM 586 N N . TRP A 1 79 ? -2.434 -9.544 8.190 1.00 82.81 79 TRP A N 1
ATOM 587 C CA . TRP A 1 79 ? -1.131 -9.804 8.809 1.00 82.81 79 TRP A CA 1
ATOM 588 C C . TRP A 1 79 ? -0.690 -8.746 9.836 1.00 82.81 79 TRP A C 1
ATOM 590 O O . TRP A 1 79 ? 0.389 -8.898 10.414 1.00 82.81 79 TRP A O 1
ATOM 600 N N . THR A 1 80 ? -1.501 -7.715 10.085 1.00 70.12 80 THR A N 1
ATOM 601 C CA . THR A 1 80 ? -1.288 -6.665 11.098 1.00 70.12 80 THR A CA 1
ATOM 602 C C . THR A 1 80 ? -2.463 -6.595 12.054 1.00 70.12 80 THR A C 1
ATOM 604 O O . THR A 1 80 ? -2.215 -6.617 13.277 1.00 70.12 80 THR A O 1
#

pLDDT: mean 80.1, std 20.07, range [36.75, 97.44]

Radius of gyration: 12.54 Å; Cα contacts (8 Å, |Δi|>4): 52; chains: 1; bounding box: 29×24×32 Å

Mean predicted aligned error: 8.28 Å

Foldseek 3Di:
DPPPVPPPPPPCVVVLPDPVCLVVLLVVLCVAPCVDCCSVPHCLSVVLSVVLSVVCVVCVVCRHDPPVSNVSSVVVVVVD

InterPro domains:
  IPR000195 Rab-GAP-TBC domain [PF00566] (25-77)
  IPR000195 Rab-GAP-TBC domain [PS50086] (1-80)
  IPR035969 Rab-GAP-TBC domain superfamily [SSF47923] (21-78)
  IPR050302 Rab GTPase-activating TBC domain-containing protein [PTHR47219] (24-78)

Secondary structure (DSSP, 8-state):
---SSSS----STTTTTT-S-HHHHHHHHTTSSTTSHHHHTSSHHHHHHHHHHHHHHHSTTT---TTHHHHHHHHHHHH-

Nearest PDB structures (foldseek):
  4p17-assembly2_B  TM=8.653E-01  e=7.694E-01  Chlamydomonas reinhardtii